Protein AF-A0A5K4EFF7-F1 (afdb_monomer_lite)

Sequence (149 aa):
MCYVRLRQEGEEGHIVKKWMDRALWEDMGHRVRAFKILTKSSKQIRVFRGQYFGNMVGYDEALLSCSDSHLAGALWSNIWFSCPTTAFQQIEILIKYVRKQLEHLEKTPSNVFLESGAPMFLPLMQDELDASLAKQRLRYCLTFPEHYK

Organism: Schistosoma mansoni (NCBI:txid6183)

InterPro domains:
  IPR007129 Ubiquinol-cytochrome c chaperone, CBP3 [PTHR12184] (1-129)
  IPR021150 Ubiquinol-cytochrome c chaperone [PF03981] (1-117)

Radius of gyration: 16.68 Å; chains: 1; bounding box: 42×34×42 Å

Secondary structure (DSSP, 8-state):
-HHHHHGGGHHHHHHHHHHHHHHHHHHHHHHHHHTT--S-THHHHHHHHHHHHHHHHHHHHHHHTT-HHHHHHHHIIIIITT-TT--HHHHHHHHHHHHHHHHHHHTS-HHHHHTS-------SS-SS--HHHHHHHHHHHHTTTGGG-

Foldseek 3Di:
DLLVLLVVVPPLSVVLVVVVVVVVLVLVVVVCVVVPVDPPPPPVSVVVVVVVVVLVVLCVCLVVVVDLVSVLVSCCVNPPVPPPPDDPVVSVLVSVQVVLQVVVSNPDDPCCCNPVVQDFGPDSPDNDDDPVVRVVVVCVSVPPPVVVD

pLDDT: mean 87.21, std 8.46, range [52.84, 96.25]

Structure (mmCIF, N/CA/C/O backbone):
data_AF-A0A5K4EFF7-F1
#
_entry.id   AF-A0A5K4EFF7-F1
#
loop_
_atom_site.group_PDB
_atom_site.id
_atom_site.type_symbol
_atom_site.label_atom_id
_atom_site.label_alt_id
_atom_site.label_comp_id
_atom_site.label_asym_id
_atom_site.label_entity_id
_atom_site.label_seq_id
_atom_site.pdbx_PDB_ins_code
_atom_site.Cartn_x
_atom_site.Cartn_y
_atom_site.Cartn_z
_atom_site.occupancy
_atom_site.B_iso_or_equiv
_atom_site.auth_seq_id
_atom_site.auth_comp_id
_atom_site.auth_asym_id
_atom_site.auth_atom_id
_atom_site.pdbx_PDB_model_num
ATOM 1 N N . MET A 1 1 ? -1.355 1.421 4.147 1.00 90.56 1 MET A N 1
ATOM 2 C CA . MET A 1 1 ? -2.449 0.633 4.763 1.00 90.56 1 MET A CA 1
ATOM 3 C C . MET A 1 1 ? -1.984 -0.069 6.037 1.00 90.56 1 MET A C 1
ATOM 5 O O . MET A 1 1 ? -2.350 0.417 7.095 1.00 90.56 1 MET A O 1
ATOM 9 N N . CYS A 1 2 ? -1.109 -1.088 5.997 1.00 91.75 2 CYS A N 1
ATOM 10 C CA . CYS A 1 2 ? -0.626 -1.752 7.230 1.00 91.75 2 CYS A CA 1
ATOM 11 C C . CYS A 1 2 ? -0.010 -0.782 8.251 1.00 91.75 2 CYS A C 1
ATOM 13 O O . CYS A 1 2 ? -0.305 -0.870 9.433 1.00 91.75 2 CYS A O 1
ATOM 15 N N . TYR A 1 3 ? 0.776 0.203 7.801 1.00 91.31 3 TYR A N 1
ATOM 16 C CA . TYR A 1 3 ? 1.350 1.215 8.699 1.00 91.31 3 TYR A CA 1
ATOM 17 C C . TYR A 1 3 ? 0.324 2.134 9.354 1.00 91.31 3 TYR A C 1
ATOM 19 O O . TYR A 1 3 ? 0.611 2.679 10.410 1.00 91.31 3 TYR A O 1
ATOM 27 N N . VAL A 1 4 ? -0.845 2.330 8.741 1.00 90.56 4 VAL A N 1
ATOM 28 C CA . VAL A 1 4 ? -1.934 3.103 9.353 1.00 90.56 4 VAL A CA 1
ATOM 29 C C . VAL A 1 4 ? -2.535 2.280 10.488 1.00 90.56 4 VAL A C 1
ATOM 31 O O . VAL A 1 4 ? -2.617 2.765 11.610 1.00 90.56 4 VAL A O 1
ATOM 34 N N . ARG A 1 5 ? -2.834 1.003 10.227 1.00 91.44 5 ARG A N 1
ATOM 35 C CA . ARG A 1 5 ? -3.363 0.069 11.226 1.00 91.44 5 ARG A CA 1
ATOM 36 C C . ARG A 1 5 ? -2.411 -0.152 12.407 1.00 91.44 5 ARG A C 1
ATOM 38 O O . ARG A 1 5 ? -2.852 -0.112 13.549 1.00 91.44 5 ARG A O 1
ATOM 45 N N . LEU A 1 6 ? -1.111 -0.316 12.148 1.00 92.06 6 LEU A N 1
ATOM 46 C CA . LEU A 1 6 ? -0.095 -0.523 13.189 1.00 92.06 6 LEU A CA 1
ATOM 47 C C . LEU A 1 6 ? 0.063 0.674 14.138 1.00 92.06 6 LEU A C 1
ATOM 49 O O . LEU A 1 6 ? 0.502 0.478 15.263 1.00 92.06 6 LEU A O 1
ATOM 53 N N . ARG A 1 7 ? -0.313 1.903 13.742 1.00 89.44 7 ARG A N 1
ATOM 54 C CA . ARG A 1 7 ? -0.285 3.056 14.669 1.00 89.44 7 ARG A CA 1
ATOM 55 C C . ARG A 1 7 ? -1.239 2.876 15.849 1.00 89.44 7 ARG A C 1
ATOM 57 O O . ARG A 1 7 ? -0.975 3.432 16.907 1.00 89.44 7 ARG A O 1
ATOM 64 N N . GLN A 1 8 ? -2.319 2.114 15.670 1.00 89.06 8 GLN A N 1
ATOM 65 C CA . GLN A 1 8 ? -3.292 1.839 16.729 1.00 89.06 8 GLN A CA 1
ATOM 66 C C . GLN A 1 8 ? -2.729 0.894 17.806 1.00 89.06 8 GLN A C 1
ATOM 68 O O . GLN A 1 8 ? -3.207 0.914 18.931 1.00 89.06 8 GLN A O 1
ATOM 73 N N . GLU A 1 9 ? -1.690 0.113 17.487 1.00 90.19 9 GLU A N 1
ATOM 74 C CA . GLU A 1 9 ? -1.061 -0.859 18.401 1.00 90.19 9 GLU A CA 1
ATOM 75 C C . GLU A 1 9 ? -0.004 -0.229 19.332 1.00 90.19 9 GLU A C 1
ATOM 77 O O . GLU A 1 9 ? 0.647 -0.930 20.103 1.00 90.19 9 GLU A O 1
ATOM 82 N N . GLY A 1 10 ? 0.221 1.087 19.256 1.00 92.25 10 GLY A N 1
ATOM 83 C CA . GLY A 1 10 ? 1.161 1.790 20.132 1.00 92.25 10 GLY A CA 1
ATOM 84 C C . GLY A 1 10 ? 2.627 1.378 19.930 1.00 92.25 10 GLY A C 1
ATOM 85 O O . GLY A 1 10 ? 3.145 1.406 18.810 1.00 92.25 10 GLY A O 1
ATOM 86 N N . GLU A 1 11 ? 3.318 1.050 21.026 1.00 93.50 11 GLU A N 1
ATOM 87 C CA . GLU A 1 11 ? 4.756 0.737 21.027 1.00 93.50 11 GLU A CA 1
ATOM 88 C C . GLU A 1 11 ? 5.080 -0.544 20.243 1.00 93.50 11 GLU A C 1
ATOM 90 O O . GLU A 1 11 ? 5.967 -0.530 19.384 1.00 93.50 11 GLU A O 1
ATOM 95 N N . GLU A 1 12 ? 4.301 -1.608 20.442 1.00 92.50 12 GLU A N 1
ATOM 96 C CA . GLU A 1 12 ? 4.449 -2.879 19.719 1.00 92.50 12 GLU A CA 1
ATOM 97 C C . GLU A 1 12 ? 4.277 -2.680 18.208 1.00 92.50 12 GLU A C 1
ATOM 99 O O . GLU A 1 12 ? 5.085 -3.138 17.392 1.00 92.50 12 GLU A O 1
ATOM 104 N N . GLY A 1 13 ? 3.279 -1.882 17.818 1.00 92.88 13 GLY A N 1
ATOM 105 C CA . GLY A 1 13 ? 3.058 -1.508 16.424 1.00 92.88 13 GLY A CA 1
ATOM 106 C C . GLY A 1 13 ? 4.239 -0.774 15.794 1.00 92.88 13 GLY A C 1
ATOM 107 O O . GLY A 1 13 ? 4.554 -0.987 14.619 1.00 92.88 13 GLY A O 1
ATOM 108 N N . HIS A 1 14 ? 4.935 0.067 16.563 1.00 92.12 14 HIS A N 1
ATOM 109 C CA . HIS A 1 14 ? 6.133 0.771 16.100 1.00 92.12 14 HIS A CA 1
ATOM 110 C C . HIS A 1 14 ? 7.315 -0.174 15.877 1.00 92.12 14 HIS A C 1
ATOM 112 O O . HIS A 1 14 ? 8.058 -0.009 14.903 1.00 92.12 14 HIS A O 1
ATOM 118 N N . ILE A 1 15 ? 7.482 -1.182 16.737 1.00 92.75 15 ILE A N 1
ATOM 119 C CA . ILE A 1 15 ? 8.507 -2.222 16.577 1.00 92.75 15 ILE A CA 1
ATOM 120 C C . ILE A 1 15 ? 8.243 -3.015 15.292 1.00 92.75 15 ILE A C 1
ATOM 122 O O . ILE A 1 15 ? 9.129 -3.114 14.436 1.00 92.75 15 ILE A O 1
ATOM 126 N N . VAL A 1 16 ? 7.009 -3.494 15.103 1.00 92.31 16 VAL A N 1
ATOM 127 C CA . VAL A 1 16 ? 6.611 -4.242 13.900 1.00 92.31 16 VAL A CA 1
ATOM 128 C C . VAL A 1 16 ? 6.748 -3.382 12.645 1.00 92.31 16 VAL A C 1
ATOM 130 O O . VAL A 1 16 ? 7.297 -3.837 11.642 1.00 92.31 16 VAL A O 1
ATOM 133 N N . LYS A 1 17 ? 6.344 -2.106 12.692 1.00 91.50 17 LYS A N 1
ATOM 134 C CA . LYS A 1 17 ? 6.513 -1.165 11.575 1.00 91.50 17 LYS A CA 1
ATOM 135 C C . LYS A 1 17 ? 7.979 -1.037 11.157 1.00 91.50 17 LYS A C 1
ATOM 137 O O . LYS A 1 17 ? 8.275 -1.142 9.968 1.00 91.50 17 LYS A O 1
ATOM 142 N N . LYS A 1 18 ? 8.899 -0.838 12.111 1.00 91.56 18 LYS A N 1
ATOM 143 C CA . LYS A 1 18 ? 10.345 -0.757 11.825 1.00 91.56 18 LYS A CA 1
ATOM 144 C C . LYS A 1 18 ? 10.863 -2.034 11.174 1.00 91.56 18 LYS A C 1
ATOM 146 O O . LYS A 1 18 ? 11.677 -1.966 10.252 1.00 91.56 18 LYS A O 1
ATOM 151 N N . TRP A 1 19 ? 10.403 -3.187 11.655 1.00 91.25 19 TRP A N 1
ATOM 152 C CA . TRP A 1 19 ? 10.769 -4.472 11.076 1.00 91.25 19 TRP A CA 1
ATOM 153 C C . TRP A 1 19 ? 10.244 -4.614 9.641 1.00 91.25 19 TRP A C 1
ATOM 155 O O . TRP A 1 19 ? 11.021 -4.949 8.749 1.00 91.25 19 TRP A O 1
ATOM 165 N N . MET A 1 20 ? 8.979 -4.260 9.387 1.00 89.69 20 MET A N 1
ATOM 166 C CA . MET A 1 20 ? 8.387 -4.271 8.045 1.00 89.69 20 MET A CA 1
ATOM 167 C C . MET A 1 20 ? 9.125 -3.340 7.077 1.00 89.69 20 MET A C 1
ATOM 169 O O . MET A 1 20 ? 9.387 -3.733 5.944 1.00 89.69 20 MET A O 1
ATOM 173 N N . ASP A 1 21 ? 9.476 -2.121 7.507 1.00 90.12 21 ASP A N 1
ATOM 174 C CA . ASP A 1 21 ? 10.284 -1.191 6.705 1.00 90.12 21 ASP A CA 1
ATOM 175 C C . ASP A 1 21 ? 11.635 -1.828 6.340 1.00 90.12 21 ASP A C 1
ATOM 177 O O . ASP A 1 21 ? 12.039 -1.814 5.177 1.00 90.12 21 ASP A O 1
ATOM 181 N N . ARG A 1 22 ? 12.338 -2.434 7.309 1.00 91.00 22 ARG A N 1
ATOM 182 C CA . ARG A 1 22 ? 13.617 -3.114 7.046 1.00 91.00 22 ARG A CA 1
ATOM 183 C C . ARG A 1 22 ? 13.449 -4.264 6.048 1.00 91.00 22 ARG A C 1
ATOM 185 O O . ARG A 1 22 ? 14.217 -4.325 5.089 1.00 91.00 22 ARG A O 1
ATOM 192 N N . ALA A 1 23 ? 12.456 -5.127 6.256 1.00 89.44 23 ALA A N 1
ATOM 193 C CA . ALA A 1 23 ? 12.178 -6.267 5.386 1.00 89.44 23 ALA A CA 1
ATOM 194 C C . ALA A 1 23 ? 11.862 -5.823 3.948 1.00 89.44 23 ALA A C 1
ATOM 196 O O . ALA A 1 23 ? 12.383 -6.398 2.994 1.00 89.44 23 ALA A O 1
ATOM 197 N N . LEU A 1 24 ? 11.082 -4.747 3.786 1.00 89.00 24 LEU A N 1
ATOM 198 C CA . LEU A 1 24 ? 10.774 -4.156 2.483 1.00 89.00 24 LEU A CA 1
ATOM 199 C C . LEU A 1 24 ? 12.044 -3.701 1.746 1.00 89.00 24 LEU A C 1
ATOM 201 O O . LEU A 1 24 ? 12.225 -4.010 0.568 1.00 89.00 24 LEU A O 1
ATOM 205 N N . TRP A 1 25 ? 12.934 -2.967 2.423 1.00 87.75 25 TRP A N 1
ATOM 206 C CA . TRP A 1 25 ? 14.167 -2.464 1.805 1.00 87.75 25 TRP A CA 1
ATOM 207 C C . TRP A 1 25 ? 15.147 -3.582 1.442 1.00 87.75 25 TRP A C 1
ATOM 209 O O . TRP A 1 25 ? 15.830 -3.494 0.417 1.00 87.75 25 TRP A O 1
ATOM 219 N N . GLU A 1 26 ? 15.213 -4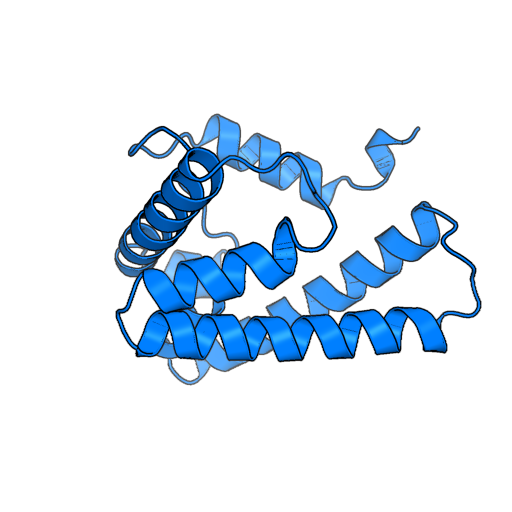.628 2.261 1.00 87.25 26 GLU A N 1
ATOM 220 C CA . GLU A 1 26 ? 16.033 -5.806 1.995 1.00 87.25 26 GLU A CA 1
ATOM 221 C C . GLU A 1 26 ? 15.531 -6.578 0.764 1.00 87.25 26 GLU A C 1
ATOM 223 O O . GLU A 1 26 ? 16.308 -6.832 -0.163 1.00 87.25 26 GLU A O 1
ATOM 228 N N . ASP A 1 27 ? 14.226 -6.857 0.699 1.00 86.75 27 ASP A N 1
ATOM 229 C CA . ASP A 1 27 ? 13.575 -7.506 -0.444 1.00 86.75 27 ASP A CA 1
ATOM 230 C C . ASP A 1 27 ? 13.727 -6.679 -1.733 1.00 86.75 27 ASP A C 1
ATOM 232 O O . ASP A 1 27 ? 14.146 -7.204 -2.769 1.00 86.75 27 ASP A O 1
ATOM 236 N N . MET A 1 28 ? 13.520 -5.358 -1.672 1.00 85.69 28 MET A N 1
ATOM 237 C CA . MET A 1 28 ? 13.756 -4.472 -2.817 1.00 85.69 28 MET A CA 1
ATOM 238 C C . MET A 1 28 ? 15.206 -4.570 -3.317 1.00 85.69 28 MET A C 1
ATOM 240 O O . MET A 1 28 ? 15.450 -4.633 -4.525 1.00 85.69 28 MET A O 1
ATOM 244 N N . GLY A 1 29 ? 16.179 -4.623 -2.402 1.00 82.94 29 GLY A N 1
ATOM 245 C CA . GLY A 1 29 ? 17.587 -4.811 -2.741 1.00 82.94 29 GLY A CA 1
ATOM 246 C C . GLY A 1 29 ? 17.842 -6.114 -3.504 1.00 82.94 29 GLY A C 1
ATOM 247 O O . GLY A 1 29 ? 18.586 -6.107 -4.490 1.00 82.94 29 GLY A O 1
ATOM 248 N N . HIS A 1 30 ? 17.207 -7.216 -3.094 1.00 82.56 30 HIS A N 1
ATOM 249 C CA . HIS A 1 30 ? 17.263 -8.494 -3.809 1.00 82.56 30 HIS A CA 1
ATOM 250 C C . HIS A 1 30 ? 16.635 -8.404 -5.205 1.00 82.56 30 HIS A C 1
ATOM 252 O O . HIS A 1 30 ? 17.252 -8.845 -6.178 1.00 82.56 30 HIS A O 1
ATOM 258 N N . ARG A 1 31 ? 15.467 -7.762 -5.333 1.00 83.94 31 ARG A N 1
ATOM 259 C CA . ARG A 1 31 ? 14.762 -7.587 -6.616 1.00 83.94 31 ARG A CA 1
ATOM 260 C C . ARG A 1 31 ? 15.560 -6.768 -7.622 1.00 83.94 31 ARG A C 1
ATOM 262 O O . ARG A 1 31 ? 15.749 -7.209 -8.752 1.00 83.94 31 ARG A O 1
ATOM 269 N N . VAL A 1 32 ? 16.084 -5.612 -7.214 1.00 81.31 32 VAL A N 1
ATOM 270 C CA . VAL A 1 32 ? 16.888 -4.738 -8.089 1.00 81.31 32 VAL A CA 1
ATOM 271 C C . VAL A 1 32 ? 18.116 -5.478 -8.629 1.00 81.31 32 VAL A C 1
ATOM 273 O O . VAL A 1 32 ? 18.437 -5.357 -9.814 1.00 81.31 32 VAL A O 1
ATOM 276 N N . ARG A 1 33 ? 18.768 -6.296 -7.787 1.00 80.06 33 ARG A N 1
ATOM 277 C CA . ARG A 1 33 ? 19.886 -7.158 -8.204 1.00 80.06 33 ARG A CA 1
ATOM 278 C C . ARG A 1 33 ? 19.442 -8.238 -9.193 1.00 80.06 33 ARG A C 1
ATOM 280 O O . ARG A 1 33 ? 20.100 -8.407 -10.2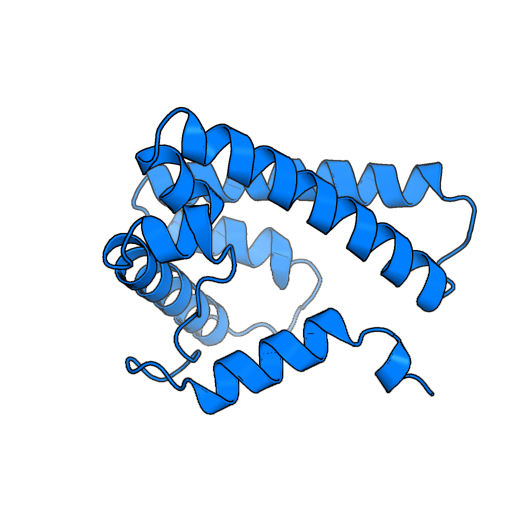16 1.00 80.06 33 ARG A O 1
ATOM 287 N N . ALA A 1 34 ? 18.334 -8.928 -8.917 1.00 82.69 34 ALA A N 1
ATOM 288 C CA . ALA A 1 34 ? 17.803 -9.987 -9.779 1.00 82.69 34 ALA A CA 1
ATOM 289 C C . ALA A 1 34 ? 17.457 -9.475 -11.189 1.00 82.69 34 ALA A C 1
ATOM 291 O O . ALA A 1 34 ? 17.797 -10.116 -12.180 1.00 82.69 34 ALA A O 1
ATOM 292 N N . PHE A 1 35 ? 16.875 -8.277 -11.289 1.00 79.25 35 PHE A N 1
ATOM 293 C CA . PHE A 1 35 ? 16.530 -7.644 -12.566 1.00 79.25 35 PHE A CA 1
ATOM 294 C C . PHE A 1 35 ? 17.718 -7.036 -13.326 1.00 79.25 35 PHE A C 1
ATOM 296 O O . PHE A 1 35 ? 17.523 -6.444 -14.385 1.00 79.25 35 PHE A O 1
ATOM 303 N N . LYS A 1 36 ? 18.950 -7.150 -12.806 1.00 77.25 36 LYS A N 1
ATOM 304 C CA . LYS A 1 36 ? 20.159 -6.537 -13.389 1.00 77.25 36 LYS A CA 1
ATOM 305 C C . LYS A 1 36 ? 20.000 -5.029 -13.647 1.00 77.25 36 LYS A C 1
ATOM 307 O O . LYS A 1 36 ? 20.641 -4.477 -14.541 1.00 77.25 36 LYS A O 1
ATOM 312 N N . ILE A 1 37 ? 19.169 -4.347 -12.852 1.00 71.38 37 ILE A N 1
ATOM 313 C CA . ILE A 1 37 ? 18.977 -2.896 -12.927 1.00 71.38 37 ILE A CA 1
ATOM 314 C C . ILE A 1 37 ? 20.256 -2.247 -12.376 1.00 71.38 37 ILE A C 1
ATOM 316 O O . ILE A 1 37 ? 20.421 -2.084 -11.172 1.00 71.38 37 ILE A O 1
ATOM 320 N N . LEU A 1 38 ? 21.193 -1.990 -13.298 1.00 61.88 38 LEU A N 1
ATOM 321 C CA . LEU A 1 38 ? 22.491 -1.309 -13.190 1.00 61.88 38 LEU A CA 1
ATOM 322 C C . LEU A 1 38 ? 23.070 -1.188 -11.767 1.00 61.88 38 LEU A C 1
ATOM 324 O O . LEU A 1 38 ? 22.778 -0.263 -11.009 1.00 61.88 38 LEU A O 1
ATOM 328 N N . THR A 1 39 ? 24.000 -2.088 -11.456 1.00 58.75 39 THR A N 1
ATOM 329 C CA . THR A 1 39 ? 24.761 -2.225 -10.205 1.00 58.75 39 THR A CA 1
ATOM 330 C C . THR A 1 39 ? 25.800 -1.111 -9.969 1.00 58.75 39 THR A C 1
ATOM 332 O O . THR A 1 39 ? 26.970 -1.361 -9.701 1.00 58.75 39 THR A O 1
ATOM 335 N N . LYS A 1 40 ? 25.358 0.153 -9.959 1.00 58.72 40 LYS A N 1
ATOM 336 C CA . LYS A 1 40 ? 25.945 1.224 -9.124 1.00 58.72 40 LYS A CA 1
ATOM 337 C C . LYS A 1 40 ? 24.896 1.648 -8.094 1.00 58.72 40 LYS A C 1
ATOM 339 O O . LYS A 1 40 ? 24.436 2.783 -8.073 1.00 58.72 40 LYS A O 1
ATOM 344 N N . SER A 1 41 ? 24.528 0.660 -7.276 1.00 60.81 41 SER A N 1
ATOM 345 C CA . SER A 1 41 ? 23.467 0.573 -6.256 1.00 60.81 41 SER A CA 1
ATOM 346 C C . SER A 1 41 ? 23.018 1.880 -5.567 1.00 60.81 41 SER A C 1
ATOM 348 O O . SER A 1 41 ? 21.850 2.021 -5.228 1.00 60.81 41 SER A O 1
ATOM 350 N N . SER A 1 42 ? 23.878 2.883 -5.377 1.00 64.62 42 SER A N 1
ATOM 351 C CA . SER A 1 42 ? 23.543 4.055 -4.561 1.00 64.62 42 SER A CA 1
ATOM 352 C C . SER A 1 42 ? 22.565 5.047 -5.203 1.00 64.62 42 SER A C 1
ATOM 354 O O . SER A 1 42 ? 21.715 5.589 -4.495 1.00 64.62 42 SER A O 1
ATOM 356 N N . LYS A 1 43 ? 22.652 5.329 -6.513 1.00 77.25 43 LYS A N 1
ATOM 357 C CA . LYS A 1 43 ? 21.883 6.447 -7.098 1.00 77.25 43 LYS A CA 1
ATOM 358 C C . LYS A 1 43 ? 20.410 6.090 -7.288 1.00 77.25 43 LYS A C 1
ATOM 360 O O . LYS A 1 43 ? 19.550 6.864 -6.883 1.00 77.25 43 LYS A O 1
ATOM 365 N N . GLN A 1 44 ? 20.121 4.926 -7.861 1.00 77.88 44 GLN A N 1
ATOM 366 C CA . GLN A 1 44 ? 18.760 4.463 -8.139 1.00 77.88 44 GLN A CA 1
ATOM 367 C C . GLN A 1 44 ? 18.014 4.150 -6.842 1.00 77.88 44 GLN A C 1
ATOM 369 O O . GLN A 1 44 ? 16.897 4.620 -6.663 1.00 77.88 44 GLN A O 1
ATOM 374 N N . ILE A 1 45 ? 18.655 3.453 -5.894 1.00 79.75 45 ILE A N 1
ATOM 375 C CA . ILE A 1 45 ? 18.058 3.177 -4.577 1.00 79.75 45 ILE A CA 1
ATOM 376 C C . ILE A 1 45 ? 17.730 4.480 -3.845 1.00 79.75 45 ILE A C 1
ATOM 378 O O . ILE A 1 45 ? 16.675 4.582 -3.228 1.00 79.75 45 ILE A O 1
ATOM 382 N N . ARG A 1 46 ? 18.583 5.509 -3.944 1.00 83.81 46 ARG A N 1
ATOM 383 C CA . ARG A 1 46 ? 18.292 6.823 -3.352 1.00 83.81 46 ARG A CA 1
ATOM 384 C C . ARG A 1 46 ? 17.075 7.496 -3.990 1.00 83.81 46 ARG A C 1
ATOM 386 O O . ARG A 1 46 ? 16.289 8.095 -3.264 1.00 83.81 46 ARG A O 1
ATOM 393 N N . VAL A 1 47 ? 16.908 7.390 -5.310 1.00 85.94 47 VAL A N 1
ATOM 394 C CA . VAL A 1 47 ? 15.711 7.897 -6.008 1.00 85.94 47 VAL A CA 1
ATOM 395 C C . VAL A 1 47 ? 14.464 7.144 -5.547 1.00 85.94 47 VAL A C 1
ATOM 397 O O . VAL A 1 47 ? 13.510 7.788 -5.120 1.00 85.94 47 VAL A O 1
ATOM 400 N N . PHE A 1 48 ? 14.505 5.808 -5.524 1.00 85.56 48 PHE A N 1
ATOM 401 C CA . PHE A 1 48 ? 13.404 4.986 -5.011 1.00 85.56 48 PHE A CA 1
ATOM 402 C C . PHE A 1 48 ? 13.059 5.327 -3.563 1.00 85.56 48 PHE A C 1
ATOM 404 O O . PHE A 1 48 ? 11.890 5.419 -3.214 1.00 85.56 48 PHE A O 1
ATOM 411 N N . ARG A 1 49 ? 14.065 5.579 -2.721 1.00 88.06 49 ARG A N 1
ATOM 412 C CA . ARG A 1 49 ? 13.868 5.993 -1.329 1.00 88.06 49 ARG A CA 1
ATOM 413 C C . ARG A 1 49 ? 13.182 7.348 -1.209 1.00 88.06 49 ARG A C 1
ATOM 415 O O . ARG A 1 49 ? 12.279 7.488 -0.391 1.00 88.06 49 ARG A O 1
ATOM 422 N N . GLY A 1 50 ? 13.571 8.318 -2.035 1.00 90.56 50 GLY A N 1
ATOM 423 C CA . GLY A 1 50 ? 12.891 9.612 -2.105 1.00 90.56 50 GLY A CA 1
ATOM 424 C C . GLY A 1 50 ? 11.430 9.471 -2.536 1.00 90.56 50 GLY A C 1
ATOM 425 O O . GLY A 1 50 ? 10.544 9.998 -1.869 1.00 90.56 50 GLY A O 1
ATOM 426 N N . GLN A 1 51 ? 11.176 8.701 -3.598 1.00 89.75 51 GLN A N 1
ATOM 427 C CA . GLN A 1 51 ? 9.822 8.421 -4.087 1.00 89.75 51 GLN A CA 1
ATOM 428 C C . GLN A 1 51 ? 8.978 7.691 -3.040 1.00 89.75 51 GLN A C 1
ATOM 430 O O . GLN A 1 51 ? 7.845 8.082 -2.791 1.00 89.75 51 GLN A O 1
ATOM 435 N N . TYR A 1 52 ? 9.539 6.681 -2.373 1.00 89.81 52 TYR A N 1
ATOM 436 C CA . TYR A 1 52 ? 8.862 5.926 -1.322 1.00 89.81 52 TYR A CA 1
ATOM 437 C C . TYR A 1 52 ? 8.363 6.832 -0.197 1.00 89.81 52 TYR A C 1
ATOM 439 O O . TYR A 1 52 ? 7.179 6.799 0.131 1.00 89.81 52 TYR A O 1
ATOM 447 N N . PHE A 1 53 ? 9.236 7.674 0.367 1.00 90.75 53 PHE A N 1
ATOM 448 C CA . PHE A 1 53 ? 8.832 8.571 1.450 1.00 90.75 53 PHE A CA 1
ATOM 449 C C . PHE A 1 53 ? 7.876 9.664 0.977 1.00 90.75 53 PHE A C 1
ATOM 451 O O . PHE A 1 53 ? 6.905 9.943 1.674 1.00 90.75 53 PHE A O 1
ATOM 458 N N . GLY A 1 54 ? 8.101 10.241 -0.208 1.00 91.94 54 GLY A N 1
ATOM 459 C CA . GLY A 1 54 ? 7.181 11.224 -0.785 1.00 91.94 54 GLY A CA 1
ATOM 460 C C . GLY A 1 54 ? 5.775 10.650 -0.977 1.00 91.94 54 GLY A C 1
ATOM 461 O O . GLY A 1 54 ? 4.793 11.254 -0.552 1.00 91.94 54 GLY A O 1
ATOM 462 N N . ASN A 1 55 ? 5.683 9.437 -1.523 1.00 91.25 55 ASN A N 1
ATOM 463 C CA . ASN A 1 55 ? 4.415 8.739 -1.714 1.00 91.25 55 ASN A CA 1
ATOM 464 C C . ASN A 1 55 ? 3.773 8.347 -0.379 1.00 91.25 55 ASN A C 1
ATOM 466 O O . ASN A 1 55 ? 2.562 8.466 -0.232 1.00 91.25 55 ASN A O 1
ATOM 470 N N . MET A 1 56 ? 4.563 7.913 0.607 1.00 90.50 56 MET A N 1
ATOM 471 C CA . MET A 1 56 ? 4.059 7.584 1.942 1.00 90.50 56 MET A CA 1
ATOM 472 C C . MET A 1 56 ? 3.419 8.800 2.621 1.00 90.50 56 MET A C 1
ATOM 474 O O . MET A 1 56 ? 2.319 8.674 3.152 1.00 90.50 56 MET A O 1
ATOM 478 N N . VAL A 1 57 ? 4.062 9.970 2.551 1.00 90.69 57 VAL A N 1
ATOM 479 C CA . VAL A 1 57 ? 3.495 11.231 3.059 1.00 90.69 57 VAL A CA 1
ATOM 480 C C . VAL A 1 57 ? 2.224 11.595 2.294 1.00 90.69 57 VAL A C 1
ATOM 482 O O . VAL A 1 57 ? 1.205 11.877 2.914 1.00 90.69 57 VAL A O 1
ATOM 485 N N . GLY A 1 58 ? 2.245 11.516 0.960 1.00 91.88 58 GLY A N 1
ATOM 486 C CA . GLY A 1 58 ? 1.063 11.792 0.139 1.00 91.88 58 GLY A CA 1
ATOM 487 C C . GLY A 1 58 ? -0.126 10.886 0.472 1.00 91.88 58 GLY A C 1
ATOM 488 O O . GLY A 1 58 ? -1.260 11.355 0.536 1.00 91.88 58 GLY A O 1
ATOM 489 N N . TYR A 1 59 ? 0.120 9.600 0.740 1.00 92.50 59 TYR A N 1
ATOM 490 C CA . TYR A 1 59 ? -0.920 8.680 1.192 1.00 92.50 59 TYR A CA 1
ATOM 491 C C . TYR A 1 59 ? -1.414 8.988 2.598 1.00 92.50 59 TYR A C 1
ATOM 493 O O . TYR A 1 59 ? -2.618 8.928 2.823 1.00 92.50 59 TYR A O 1
ATOM 501 N N . ASP A 1 60 ? -0.529 9.317 3.535 1.00 90.81 60 ASP A N 1
ATOM 502 C CA . ASP A 1 60 ? -0.942 9.681 4.889 1.00 90.81 60 ASP A CA 1
ATOM 503 C C . ASP A 1 60 ? -1.848 10.922 4.876 1.00 90.81 60 ASP A C 1
ATOM 505 O O . ASP A 1 60 ? -2.939 10.872 5.437 1.00 90.81 60 ASP A O 1
ATOM 509 N N . GLU A 1 61 ? -1.471 11.983 4.160 1.00 89.94 61 GLU A N 1
ATOM 510 C CA . GLU A 1 61 ? -2.291 13.197 4.016 1.00 89.94 61 GLU A CA 1
ATOM 511 C C . GLU A 1 61 ? -3.632 12.918 3.319 1.00 89.94 61 GLU A C 1
ATOM 513 O O . GLU A 1 61 ? -4.695 13.381 3.743 1.00 89.94 61 GLU A O 1
ATOM 518 N N . ALA A 1 62 ? -3.619 12.104 2.261 1.00 91.94 62 ALA A N 1
ATOM 519 C CA . ALA A 1 62 ? -4.837 11.714 1.560 1.00 91.94 62 ALA A CA 1
ATOM 520 C C . ALA A 1 62 ? -5.800 10.901 2.441 1.00 91.94 62 ALA A C 1
ATOM 522 O O . ALA A 1 62 ? -7.019 11.056 2.346 1.00 91.94 62 ALA A O 1
ATOM 523 N N . LEU A 1 63 ? -5.267 10.035 3.304 1.00 89.94 63 LEU A N 1
ATOM 524 C CA . LEU A 1 63 ? -6.074 9.240 4.224 1.00 89.94 63 LEU A CA 1
ATOM 525 C C . LEU A 1 63 ? -6.583 10.072 5.406 1.00 89.94 63 LEU A C 1
ATOM 527 O O . LEU A 1 63 ? -7.739 9.896 5.786 1.00 89.94 63 LEU A O 1
ATOM 531 N N . LEU A 1 64 ? -5.770 10.993 5.936 1.00 87.31 64 LEU A N 1
ATOM 532 C CA . LEU A 1 64 ? -6.132 11.889 7.042 1.00 87.31 64 LEU A CA 1
ATOM 533 C C . LEU A 1 64 ? -7.154 12.957 6.641 1.00 87.31 64 LEU A C 1
ATOM 535 O O . LEU A 1 64 ? -8.036 13.287 7.426 1.00 87.31 64 LEU A O 1
ATOM 539 N N . SER A 1 65 ? -7.066 13.482 5.418 1.00 84.44 65 SER A N 1
ATOM 540 C CA . SER A 1 65 ? -7.985 14.519 4.925 1.00 84.44 65 SER A CA 1
ATOM 541 C C . SER A 1 65 ? -9.402 14.015 4.622 1.00 84.44 65 SER A C 1
ATOM 543 O O . SER A 1 65 ? -10.259 14.820 4.263 1.00 84.44 65 SER A O 1
ATOM 545 N N . CYS A 1 66 ? -9.660 12.703 4.732 1.00 76.75 66 CYS A N 1
ATOM 546 C CA . CYS A 1 66 ? -10.949 12.060 4.436 1.00 76.75 66 CYS A CA 1
ATOM 547 C C . CYS A 1 66 ? -11.539 12.403 3.051 1.00 76.75 66 CYS A C 1
ATOM 549 O O . CYS A 1 66 ? -12.731 12.212 2.826 1.00 76.75 66 CYS A O 1
ATOM 551 N N . SER A 1 67 ? -10.711 12.870 2.107 1.00 88.75 67 SER A N 1
ATOM 552 C CA . SER A 1 67 ? -11.137 13.274 0.767 1.00 88.75 67 SER A CA 1
ATOM 553 C C . SER A 1 67 ? -10.646 12.292 -0.288 1.00 88.75 67 SER A C 1
ATOM 555 O O . SER A 1 67 ? -9.443 12.067 -0.451 1.00 88.75 67 SER A O 1
ATOM 557 N N . ASP A 1 68 ? -11.576 11.742 -1.062 1.00 91.38 68 ASP A N 1
ATOM 558 C CA . ASP A 1 68 ? -11.240 10.827 -2.151 1.00 91.38 68 ASP A CA 1
ATOM 559 C C . ASP A 1 68 ? -10.534 11.529 -3.315 1.00 91.38 68 ASP A C 1
ATOM 561 O O . ASP A 1 68 ? -9.791 10.876 -4.042 1.00 91.38 68 ASP A O 1
ATOM 565 N N . SER A 1 69 ? -10.662 12.854 -3.462 1.00 91.56 69 SER A N 1
ATOM 566 C CA . SER A 1 69 ? -9.910 13.604 -4.478 1.00 91.56 69 SER A CA 1
ATOM 567 C C . SER A 1 69 ? -8.411 13.651 -4.170 1.00 91.56 69 SER A C 1
ATOM 569 O O . SER A 1 69 ? -7.587 13.489 -5.072 1.00 91.56 69 SER A O 1
ATOM 571 N N . HIS A 1 70 ? -8.037 13.793 -2.895 1.00 92.62 70 HIS A N 1
ATOM 572 C CA . HIS A 1 70 ? -6.638 13.719 -2.474 1.00 92.62 70 HIS A CA 1
ATOM 573 C C . HIS A 1 70 ? -6.088 12.302 -2.636 1.00 92.62 70 HIS A C 1
ATOM 575 O O . HIS A 1 70 ? -4.975 12.126 -3.133 1.00 92.62 70 HIS A O 1
ATOM 581 N N . LEU A 1 71 ? -6.885 11.282 -2.291 1.00 93.31 71 LEU A N 1
ATOM 582 C CA . LEU A 1 71 ? -6.495 9.886 -2.492 1.00 93.31 71 LEU A CA 1
ATOM 583 C C . LEU A 1 71 ? -6.339 9.548 -3.977 1.00 93.31 71 LEU A C 1
ATOM 585 O O . LEU A 1 71 ? -5.354 8.912 -4.347 1.00 93.31 71 LEU A O 1
ATOM 589 N N . ALA A 1 72 ? -7.236 10.039 -4.835 1.00 93.31 72 ALA A N 1
ATOM 590 C CA . ALA A 1 72 ? -7.116 9.933 -6.286 1.00 93.31 72 ALA A CA 1
ATOM 591 C C . ALA A 1 72 ? -5.795 10.531 -6.786 1.00 93.31 72 ALA A C 1
ATOM 593 O O . ALA A 1 72 ? -5.064 9.873 -7.523 1.00 93.31 72 ALA A O 1
ATOM 594 N N . GLY A 1 73 ? -5.460 11.750 -6.348 1.00 92.00 73 GLY A N 1
ATOM 595 C CA . GLY A 1 73 ? -4.230 12.438 -6.744 1.00 92.00 73 GLY A CA 1
ATOM 596 C C . GLY A 1 73 ? -2.961 11.705 -6.297 1.00 92.00 73 GLY A C 1
ATOM 597 O O . GLY A 1 73 ? -2.017 11.556 -7.081 1.00 92.00 73 GLY A O 1
ATOM 598 N N . ALA A 1 74 ? -2.952 11.187 -5.065 1.00 92.94 74 ALA A N 1
ATOM 599 C CA . ALA A 1 74 ? -1.837 10.405 -4.534 1.00 92.94 74 ALA A CA 1
ATOM 600 C C . ALA A 1 74 ? -1.672 9.059 -5.264 1.00 92.94 74 ALA A C 1
ATOM 602 O O . ALA A 1 74 ? -0.555 8.653 -5.591 1.00 92.94 74 ALA A O 1
ATOM 603 N N . LEU A 1 75 ? -2.777 8.365 -5.562 1.00 92.12 75 LEU A N 1
ATOM 604 C CA . LEU A 1 75 ? -2.761 7.109 -6.318 1.00 92.12 75 LEU A CA 1
ATOM 605 C C . LEU A 1 75 ? -2.315 7.325 -7.769 1.00 92.12 75 LEU A C 1
ATOM 607 O O . LEU A 1 75 ? -1.458 6.585 -8.255 1.00 92.12 75 LEU A O 1
ATOM 611 N N . TRP A 1 76 ? -2.836 8.361 -8.429 1.00 90.94 76 TRP A N 1
ATOM 612 C CA . TRP A 1 76 ? -2.453 8.752 -9.786 1.00 90.94 76 TRP A CA 1
ATOM 613 C C . TRP A 1 76 ? -0.948 8.982 -9.907 1.00 90.94 76 TRP A C 1
ATOM 615 O O . TRP A 1 76 ? -0.285 8.357 -10.735 1.00 90.94 76 TRP A O 1
ATOM 625 N N . SER A 1 77 ? -0.405 9.825 -9.028 1.00 87.31 77 SER A N 1
ATOM 626 C CA . SER A 1 77 ? 1.003 10.233 -9.059 1.00 87.31 77 SER A CA 1
ATOM 627 C C . SER A 1 77 ? 1.978 9.080 -8.807 1.00 87.31 77 SER A C 1
ATOM 629 O O . SER A 1 77 ? 3.131 9.163 -9.217 1.00 87.31 77 SER A O 1
ATOM 631 N N . ASN A 1 78 ? 1.541 8.001 -8.153 1.00 88.38 78 ASN A N 1
ATOM 632 C CA . ASN A 1 78 ? 2.401 6.849 -7.883 1.00 88.38 78 ASN A CA 1
ATOM 633 C C . ASN A 1 78 ? 2.252 5.730 -8.928 1.00 88.38 78 ASN A C 1
ATOM 635 O O . ASN A 1 78 ? 3.244 5.168 -9.378 1.00 88.38 78 ASN A O 1
ATOM 639 N N . ILE A 1 79 ? 1.022 5.387 -9.320 1.00 87.12 79 ILE A N 1
ATOM 640 C CA . ILE A 1 79 ? 0.759 4.184 -10.131 1.00 87.12 79 ILE A CA 1
ATOM 641 C C . ILE A 1 79 ? 0.683 4.510 -11.622 1.00 87.12 79 ILE A C 1
ATOM 643 O O . ILE A 1 79 ? 1.132 3.723 -12.453 1.00 87.12 79 ILE A O 1
ATOM 647 N N . TRP A 1 80 ? 0.133 5.674 -11.969 1.00 88.00 80 TRP A N 1
ATOM 648 C CA . TRP A 1 80 ? -0.232 6.013 -13.345 1.00 88.00 80 TRP A CA 1
ATOM 649 C C . TRP A 1 80 ? 0.492 7.230 -13.905 1.00 88.00 80 TRP A C 1
ATOM 651 O O . TRP A 1 80 ? 0.239 7.602 -15.045 1.00 88.00 80 TRP A O 1
ATOM 661 N N . PHE A 1 81 ? 1.440 7.810 -13.165 1.00 81.75 81 PHE A N 1
ATOM 662 C CA . PHE A 1 81 ? 2.181 9.003 -13.583 1.00 81.75 81 PHE A CA 1
ATOM 663 C C . PHE A 1 81 ? 2.785 8.905 -14.995 1.00 81.75 81 PHE A C 1
ATOM 665 O O . PHE A 1 81 ? 2.899 9.908 -15.691 1.00 81.75 81 PHE A O 1
ATOM 672 N N . SER A 1 82 ? 3.141 7.698 -15.443 1.00 80.44 82 SER A N 1
ATOM 673 C CA . SER A 1 82 ? 3.689 7.445 -16.785 1.00 80.44 82 SER A CA 1
ATOM 674 C C . SER A 1 82 ? 2.744 6.669 -17.713 1.00 80.44 82 SER A C 1
ATOM 676 O O . SER A 1 82 ? 3.185 6.161 -18.739 1.00 80.44 82 SER A O 1
ATOM 678 N N . CYS A 1 83 ? 1.457 6.560 -17.371 1.00 83.56 83 CYS A N 1
ATOM 679 C CA . CYS A 1 83 ? 0.461 5.814 -18.136 1.00 83.56 83 CYS A CA 1
ATOM 680 C C . CYS A 1 83 ? -0.570 6.766 -18.776 1.00 83.56 83 CYS A C 1
ATOM 682 O O . CYS A 1 83 ? -1.509 7.200 -18.100 1.00 83.56 83 CYS A O 1
ATOM 684 N N . PRO A 1 84 ? -0.448 7.071 -20.083 1.00 78.12 84 PRO A N 1
ATOM 685 C CA . PRO A 1 84 ? -1.335 8.018 -20.762 1.00 78.12 84 PRO A CA 1
ATOM 686 C C . PRO A 1 84 ? -2.749 7.470 -21.009 1.00 78.12 84 PRO A C 1
ATOM 688 O O . PRO A 1 84 ? -3.654 8.232 -21.325 1.00 78.12 84 PRO A O 1
ATOM 691 N N . THR A 1 85 ? -2.955 6.157 -20.878 1.00 85.75 85 THR A N 1
ATOM 692 C CA . THR A 1 85 ? -4.210 5.466 -21.229 1.00 85.75 85 THR A CA 1
ATOM 693 C C . THR A 1 85 ? -5.076 5.122 -20.020 1.00 85.75 85 THR A C 1
ATOM 695 O O . THR A 1 85 ? -5.977 4.292 -20.116 1.00 85.75 85 THR A O 1
ATOM 698 N N . THR A 1 86 ? -4.774 5.690 -18.858 1.00 85.38 86 THR A N 1
ATOM 699 C CA . THR A 1 86 ? -5.470 5.350 -17.617 1.00 85.38 86 THR A CA 1
ATOM 700 C C . THR A 1 86 ? -6.889 5.901 -17.627 1.00 85.38 86 THR A C 1
ATOM 702 O O . THR A 1 86 ? -7.096 7.104 -17.779 1.00 85.38 86 THR A O 1
ATOM 705 N N . ALA A 1 87 ? -7.870 5.025 -17.426 1.00 89.31 87 ALA A N 1
ATOM 706 C CA . ALA A 1 87 ? -9.271 5.415 -17.357 1.00 89.31 87 ALA A CA 1
ATOM 707 C C . ALA A 1 87 ? -9.650 5.841 -15.930 1.00 89.31 87 ALA A C 1
ATOM 709 O O . ALA A 1 87 ? -9.214 5.224 -14.955 1.00 89.31 87 ALA A O 1
ATOM 710 N N . PHE A 1 88 ? -10.516 6.849 -15.787 1.00 87.69 88 PHE A N 1
ATOM 711 C CA . PHE A 1 88 ? -10.982 7.325 -14.475 1.00 87.69 88 PHE A CA 1
ATOM 712 C C . PHE A 1 88 ? -11.614 6.212 -13.626 1.00 87.69 88 PHE A C 1
ATOM 714 O O . PHE A 1 88 ? -11.423 6.177 -12.412 1.00 87.69 88 PHE A O 1
ATOM 721 N N . GLN A 1 89 ? -12.276 5.247 -14.267 1.00 92.69 89 GLN A N 1
ATOM 722 C CA . GLN A 1 89 ? -12.859 4.077 -13.611 1.00 92.69 89 GLN A CA 1
ATOM 723 C C . GLN A 1 89 ? -11.801 3.228 -12.888 1.00 92.69 89 GLN A C 1
ATOM 725 O O . GLN A 1 89 ? -12.075 2.675 -11.828 1.00 92.69 89 GLN A O 1
ATOM 730 N N . GLN A 1 90 ? -10.578 3.131 -13.421 1.00 92.56 90 GLN A N 1
ATOM 731 C CA . GLN A 1 90 ? -9.498 2.370 -12.779 1.00 92.56 90 GLN A CA 1
ATOM 732 C C . GLN A 1 90 ? -9.040 3.040 -11.480 1.00 92.56 90 GLN A C 1
ATOM 734 O O . GLN A 1 90 ? -8.767 2.357 -10.491 1.00 92.56 90 GLN A O 1
ATOM 739 N N . ILE A 1 91 ? -9.002 4.375 -11.470 1.00 92.69 91 ILE A N 1
ATOM 740 C CA . ILE A 1 91 ? -8.672 5.163 -10.281 1.00 92.69 91 ILE A CA 1
ATOM 741 C C . ILE A 1 91 ? -9.774 4.984 -9.234 1.00 92.69 91 ILE A C 1
ATOM 743 O O . ILE A 1 91 ? -9.478 4.685 -8.080 1.00 92.69 91 ILE A O 1
ATOM 747 N N . GLU A 1 92 ? -11.040 5.089 -9.643 1.00 94.31 92 GLU A N 1
ATOM 748 C CA . GLU A 1 92 ? -12.194 4.896 -8.760 1.00 94.31 92 GLU A CA 1
ATOM 749 C C . GLU A 1 92 ? -12.205 3.500 -8.116 1.00 94.31 92 GLU A C 1
ATOM 751 O O . GLU A 1 92 ? -12.385 3.380 -6.902 1.00 94.31 92 GLU A O 1
ATOM 756 N N . ILE A 1 93 ? -11.956 2.444 -8.900 1.00 95.56 93 ILE A N 1
ATOM 757 C CA . ILE A 1 93 ? -11.845 1.067 -8.392 1.00 95.56 93 ILE A CA 1
ATOM 758 C C . ILE A 1 93 ? -10.766 0.985 -7.313 1.00 95.56 93 ILE A C 1
ATOM 760 O O . ILE A 1 93 ? -10.978 0.368 -6.267 1.00 95.56 93 ILE A O 1
ATOM 764 N N . LEU A 1 94 ? -9.614 1.618 -7.537 1.00 94.75 94 LEU A N 1
ATOM 765 C CA . LEU A 1 94 ? -8.518 1.548 -6.584 1.00 94.75 94 LEU A CA 1
ATOM 766 C C . LEU A 1 94 ? -8.786 2.365 -5.314 1.00 94.75 94 LEU A C 1
ATOM 768 O O . LEU A 1 94 ? -8.431 1.912 -4.229 1.00 94.75 94 LEU A O 1
ATOM 772 N N . ILE A 1 95 ? -9.454 3.516 -5.420 1.00 94.94 95 ILE A N 1
ATOM 773 C CA . ILE A 1 95 ? -9.913 4.291 -4.257 1.00 94.94 95 ILE A CA 1
ATOM 774 C C . ILE A 1 95 ? -10.840 3.432 -3.397 1.00 94.94 95 ILE A C 1
ATOM 776 O O . ILE A 1 95 ? -10.571 3.240 -2.208 1.00 94.94 95 ILE A O 1
ATOM 780 N N . LYS A 1 96 ? -11.883 2.849 -4.008 1.00 95.31 96 LYS A N 1
ATOM 781 C CA . LYS A 1 96 ? -12.830 1.957 -3.319 1.00 95.31 96 LYS A CA 1
ATOM 782 C C . LYS A 1 96 ? -12.107 0.788 -2.662 1.00 95.31 96 LYS A C 1
ATOM 784 O O . LYS A 1 96 ? -12.374 0.465 -1.508 1.00 95.31 96 LYS A O 1
ATOM 789 N N . TYR A 1 97 ? -11.139 0.200 -3.360 1.00 96.25 97 TYR A N 1
ATOM 790 C CA . TYR A 1 97 ? -10.323 -0.874 -2.813 1.00 96.25 97 TYR A CA 1
ATOM 791 C C . TYR A 1 97 ? -9.507 -0.436 -1.596 1.00 96.25 97 TYR A C 1
ATOM 793 O O . TYR A 1 97 ? -9.539 -1.121 -0.580 1.00 96.25 97 TYR A O 1
ATOM 801 N N . VAL A 1 98 ? -8.801 0.696 -1.654 1.00 95.19 98 VAL A N 1
ATOM 802 C CA . VAL A 1 98 ? -8.001 1.188 -0.520 1.00 95.19 98 VAL A CA 1
ATOM 803 C C . VAL A 1 98 ? -8.885 1.438 0.702 1.00 95.19 98 VAL A C 1
ATOM 805 O O . VAL A 1 98 ? -8.519 1.023 1.801 1.00 95.19 98 VAL A O 1
ATOM 808 N N . ARG A 1 99 ? -10.064 2.048 0.522 1.00 94.06 99 ARG A N 1
ATOM 809 C CA . ARG A 1 99 ? -11.035 2.269 1.607 1.00 94.06 99 ARG A CA 1
ATOM 810 C C . ARG A 1 99 ? -11.527 0.948 2.200 1.00 94.06 99 ARG A C 1
ATOM 812 O O . ARG A 1 99 ? -11.428 0.759 3.410 1.00 94.06 99 ARG A O 1
ATOM 819 N N . LYS A 1 100 ? -11.936 0.007 1.344 1.00 95.31 100 LYS A N 1
ATOM 820 C CA . LYS A 1 100 ? -12.346 -1.347 1.743 1.00 95.31 100 LYS A CA 1
ATOM 821 C C . LYS A 1 100 ? -11.265 -2.062 2.557 1.00 95.31 100 LYS A C 1
ATOM 823 O O . LYS A 1 100 ? -11.552 -2.679 3.577 1.00 95.31 100 LYS A O 1
ATOM 828 N N . GLN A 1 101 ? -10.007 -1.978 2.125 1.00 95.38 101 GLN A N 1
ATOM 829 C CA . GLN A 1 101 ? -8.902 -2.609 2.845 1.00 95.38 101 GLN A CA 1
ATOM 830 C C . GLN A 1 101 ? -8.637 -1.949 4.193 1.00 95.38 101 GLN A C 1
ATOM 832 O O . GLN A 1 101 ? -8.333 -2.651 5.147 1.00 95.38 101 GLN A O 1
ATOM 837 N N . LEU A 1 102 ? -8.737 -0.623 4.301 1.00 93.88 102 LEU A N 1
ATOM 838 C CA . LEU A 1 102 ? -8.560 0.050 5.589 1.00 93.88 102 LEU A CA 1
ATOM 839 C C . LEU A 1 102 ? -9.607 -0.412 6.604 1.00 93.88 102 LEU A C 1
ATOM 841 O O . LEU A 1 102 ? -9.225 -0.783 7.710 1.00 93.88 102 LEU A O 1
ATOM 845 N N . GLU A 1 103 ? -10.875 -0.491 6.199 1.00 93.88 103 GLU A N 1
ATOM 846 C CA . GLU A 1 103 ? -11.953 -1.011 7.046 1.00 93.88 103 GLU A CA 1
ATOM 847 C C . GLU A 1 103 ? -11.720 -2.483 7.438 1.00 93.88 103 GLU A C 1
ATOM 849 O O . GLU A 1 103 ? -11.889 -2.865 8.597 1.00 93.88 103 GLU A O 1
ATOM 854 N N . HIS A 1 104 ? -11.289 -3.323 6.492 1.00 95.25 104 HIS A N 1
ATOM 855 C CA . HIS A 1 104 ? -10.967 -4.725 6.765 1.00 95.25 104 HIS A CA 1
ATOM 856 C C . HIS A 1 104 ? -9.807 -4.881 7.761 1.00 95.25 104 HIS A C 1
ATOM 858 O O . HIS A 1 104 ? -9.888 -5.662 8.713 1.00 95.25 104 HIS A O 1
ATOM 864 N N . LEU A 1 105 ? -8.724 -4.126 7.560 1.00 93.81 105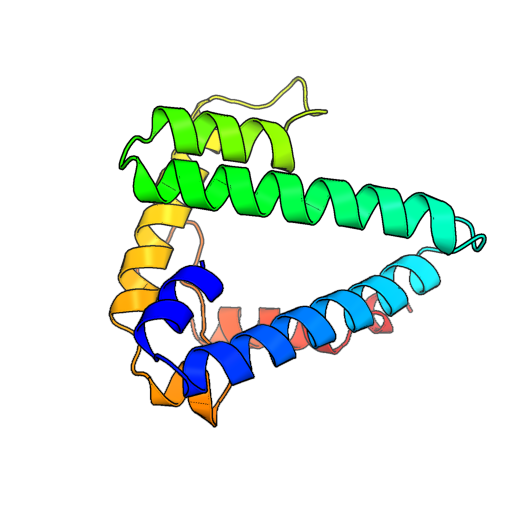 LEU A N 1
ATOM 865 C CA . LEU A 1 105 ? -7.536 -4.185 8.411 1.00 93.81 105 LEU A CA 1
ATOM 866 C C . LEU A 1 105 ? -7.814 -3.613 9.805 1.00 93.81 105 LEU A C 1
ATOM 868 O O . LEU A 1 105 ? -7.260 -4.116 10.776 1.00 93.81 105 LEU A O 1
ATOM 872 N N . GLU A 1 106 ? -8.681 -2.607 9.928 1.00 92.50 106 GLU A N 1
ATOM 873 C CA . GLU A 1 106 ? -9.144 -2.081 11.218 1.00 92.50 106 GLU A CA 1
ATOM 874 C C . GLU A 1 106 ? -9.874 -3.145 12.044 1.00 92.50 106 GLU A C 1
ATOM 876 O O . GLU A 1 106 ? -9.587 -3.307 13.227 1.00 92.50 106 GLU A O 1
ATOM 881 N N . LYS A 1 107 ? -10.730 -3.951 11.406 1.00 92.31 107 LYS A N 1
ATOM 882 C CA . LYS A 1 107 ? -11.449 -5.063 12.056 1.00 92.31 107 LYS A CA 1
ATOM 883 C C . LYS A 1 107 ? -10.574 -6.294 12.325 1.00 92.31 107 LYS A C 1
ATOM 885 O O . LYS A 1 107 ? -11.012 -7.223 13.000 1.00 92.31 107 LYS A O 1
ATOM 890 N N . THR A 1 108 ? -9.358 -6.337 11.785 1.00 92.69 108 THR A N 1
ATOM 891 C CA . THR A 1 108 ? -8.443 -7.469 11.967 1.00 92.69 108 THR A CA 1
ATOM 892 C C . THR A 1 108 ? -7.822 -7.425 13.371 1.00 92.69 108 THR A C 1
ATOM 894 O O . THR A 1 108 ? -7.330 -6.368 13.790 1.00 92.69 108 THR A O 1
ATOM 897 N N . PRO A 1 109 ? -7.803 -8.553 14.106 1.00 92.56 109 PRO A N 1
ATOM 898 C CA . PRO A 1 109 ? -7.316 -8.577 15.478 1.00 92.56 109 PRO A CA 1
ATOM 899 C C . PRO A 1 109 ? -5.803 -8.331 15.557 1.00 92.56 109 PRO A C 1
ATOM 901 O O . PRO A 1 109 ? -5.039 -8.705 14.663 1.00 92.56 109 PRO A O 1
ATOM 904 N N . SER A 1 110 ? -5.370 -7.704 16.651 1.00 91.81 110 SER A N 1
ATOM 905 C CA . SER A 1 110 ? -3.984 -7.270 16.873 1.00 91.81 110 SER A CA 1
ATOM 906 C C . SER A 1 110 ? -2.966 -8.406 16.784 1.00 91.81 110 SER A C 1
ATOM 908 O O . SER A 1 110 ? -1.884 -8.221 16.231 1.00 91.81 110 SER A O 1
ATOM 910 N N . ASN A 1 111 ? -3.319 -9.609 17.245 1.00 91.06 111 ASN A N 1
ATOM 911 C CA . ASN A 1 111 ? -2.441 -10.783 17.199 1.00 91.06 111 ASN A CA 1
ATOM 912 C C . ASN A 1 111 ? -2.025 -11.168 15.766 1.00 91.06 111 ASN A C 1
ATOM 914 O O . ASN A 1 111 ? -0.898 -11.600 15.539 1.00 91.06 111 ASN A O 1
ATOM 918 N N . VAL A 1 112 ? -2.880 -10.943 14.764 1.00 89.44 112 VAL A N 1
ATOM 919 C CA . VAL A 1 112 ? -2.535 -11.204 13.355 1.00 89.44 112 VAL A CA 1
ATOM 920 C C . VAL A 1 112 ? -1.412 -10.276 12.878 1.00 89.44 112 VAL A C 1
ATOM 922 O O . VAL A 1 112 ? -0.558 -10.691 12.094 1.00 89.44 112 VAL A O 1
ATOM 925 N N . PHE A 1 113 ? -1.374 -9.036 13.367 1.00 88.25 113 PHE A N 1
ATOM 926 C CA . PHE A 1 113 ? -0.315 -8.084 13.039 1.00 88.25 113 PHE A CA 1
ATOM 927 C C . PHE A 1 113 ? 0.945 -8.289 13.878 1.00 88.25 113 PHE A C 1
ATOM 929 O O . PHE A 1 113 ? 2.041 -8.258 13.322 1.00 88.25 113 PHE A O 1
ATOM 936 N N . LEU A 1 114 ? 0.790 -8.476 15.190 1.00 89.19 114 LEU A N 1
ATOM 937 C CA . LEU A 1 114 ? 1.905 -8.503 16.137 1.00 89.19 114 LEU A CA 1
ATOM 938 C C . LEU A 1 114 ? 2.599 -9.869 16.205 1.00 89.19 114 LEU A C 1
ATOM 940 O O . LEU A 1 114 ? 3.821 -9.922 16.281 1.00 89.19 114 LEU A O 1
ATOM 944 N N . GLU A 1 115 ? 1.843 -10.968 16.131 1.00 86.38 115 GLU A N 1
ATOM 945 C CA . GLU A 1 115 ? 2.392 -12.326 16.243 1.00 86.38 115 GLU A CA 1
ATOM 946 C C . GLU A 1 115 ? 2.635 -12.944 14.864 1.00 86.38 115 GLU A C 1
ATOM 948 O O . GLU A 1 115 ? 3.735 -13.404 14.565 1.00 86.38 115 GLU A O 1
ATOM 953 N N . SER A 1 116 ? 1.614 -12.948 13.995 1.00 81.19 116 SER A N 1
ATOM 954 C CA . SER A 1 116 ? 1.726 -13.598 12.682 1.00 81.19 116 SER A CA 1
ATOM 955 C C . SER A 1 116 ? 2.468 -12.749 11.647 1.00 81.19 116 SER A C 1
ATOM 957 O O . SER A 1 116 ? 3.013 -13.316 10.698 1.00 81.19 116 SER A O 1
ATOM 959 N N . GLY A 1 117 ? 2.434 -11.416 11.756 1.00 78.31 117 GLY A N 1
ATOM 960 C CA . GLY A 1 117 ? 3.092 -10.488 10.826 1.00 78.31 117 GLY A CA 1
ATOM 961 C C . GLY A 1 117 ? 2.601 -10.541 9.370 1.00 78.31 117 GLY A C 1
ATOM 962 O O . GLY A 1 117 ? 3.209 -9.920 8.497 1.00 78.31 117 GLY A O 1
ATOM 963 N N . ALA A 1 118 ? 1.518 -11.271 9.082 1.00 81.19 118 ALA A N 1
ATOM 964 C CA . ALA A 1 118 ? 1.045 -11.557 7.726 1.00 81.19 118 ALA A CA 1
ATOM 965 C C . ALA A 1 118 ? -0.470 -11.303 7.582 1.00 81.19 118 ALA A C 1
ATOM 967 O O . ALA A 1 118 ? -1.237 -12.242 7.347 1.00 81.19 118 ALA A O 1
ATOM 968 N N . PRO A 1 119 ? -0.928 -10.042 7.713 1.00 88.69 119 PRO A N 1
ATOM 969 C CA . PRO A 1 119 ? -2.328 -9.706 7.489 1.00 88.69 119 PRO A CA 1
ATOM 970 C C . PRO A 1 119 ? -2.713 -9.990 6.032 1.00 88.69 119 PRO A C 1
ATOM 972 O O . PRO A 1 119 ? -2.005 -9.608 5.094 1.00 88.69 119 PRO A O 1
ATOM 975 N N . MET A 1 120 ? -3.843 -10.667 5.836 1.00 91.38 120 MET A N 1
ATOM 976 C CA . MET A 1 120 ? -4.371 -10.944 4.502 1.00 91.38 120 MET A CA 1
ATOM 977 C C . MET A 1 120 ? -5.199 -9.759 4.002 1.00 91.38 120 MET A C 1
ATOM 979 O O . MET A 1 120 ? -5.820 -9.045 4.780 1.00 91.38 120 MET A O 1
ATOM 983 N N . PHE A 1 121 ? -5.196 -9.551 2.688 1.00 92.50 121 PHE A N 1
ATOM 984 C CA . PHE A 1 121 ? -5.971 -8.501 2.032 1.00 92.50 121 PHE A CA 1
ATOM 985 C C . PHE A 1 121 ? -7.147 -9.121 1.285 1.00 92.50 121 PHE A C 1
ATOM 987 O O . PHE A 1 121 ? -6.996 -10.176 0.663 1.00 92.50 121 PHE A O 1
ATOM 994 N N . LEU A 1 122 ? -8.286 -8.426 1.270 1.00 94.88 122 LEU A N 1
ATOM 995 C CA . LEU A 1 122 ? -9.429 -8.830 0.447 1.00 94.88 122 LEU A CA 1
ATOM 996 C C . LEU A 1 122 ? -9.074 -8.765 -1.053 1.00 94.88 122 LEU A C 1
ATOM 998 O O . LEU A 1 122 ? -8.216 -7.970 -1.453 1.00 94.88 122 LEU A O 1
ATOM 1002 N N . PRO A 1 123 ? -9.718 -9.555 -1.923 1.00 94.69 123 PRO A N 1
ATOM 1003 C CA . PRO A 1 123 ? -9.542 -9.436 -3.366 1.00 94.69 123 PRO A CA 1
ATOM 1004 C C . PRO A 1 123 ? -9.994 -8.061 -3.890 1.00 94.69 123 PRO A C 1
ATOM 1006 O O . PRO A 1 123 ? -10.759 -7.345 -3.245 1.00 94.69 123 PRO A O 1
ATOM 1009 N N . LEU A 1 124 ? -9.529 -7.663 -5.082 1.00 93.12 124 LEU A N 1
ATOM 1010 C CA . LEU A 1 124 ? -9.816 -6.327 -5.632 1.00 93.12 124 LEU A CA 1
ATOM 1011 C C . LEU A 1 124 ? -11.324 -6.067 -5.752 1.00 93.12 124 LEU A C 1
ATOM 1013 O O . LEU A 1 124 ? -11.819 -5.059 -5.256 1.00 93.12 124 LEU A O 1
ATOM 1017 N N . MET A 1 125 ? -12.040 -7.029 -6.335 1.00 93.31 125 MET A N 1
ATOM 1018 C CA . MET A 1 125 ? -13.458 -6.907 -6.689 1.00 93.31 125 MET A CA 1
ATOM 1019 C C . MET A 1 125 ? -14.414 -7.581 -5.697 1.00 93.31 125 MET A C 1
ATOM 1021 O O . MET A 1 125 ? -15.616 -7.407 -5.828 1.00 93.31 125 MET A O 1
ATOM 1025 N N . GLN A 1 126 ? -13.905 -8.372 -4.749 1.00 93.50 126 GLN A N 1
ATOM 1026 C CA . GLN A 1 126 ? -14.722 -9.158 -3.816 1.00 93.50 126 GLN A CA 1
ATOM 1027 C C . GLN A 1 126 ? -14.588 -8.612 -2.396 1.00 93.50 126 GLN A C 1
ATOM 1029 O O . GLN A 1 126 ? -13.530 -8.088 -2.038 1.00 93.50 126 GLN A O 1
ATOM 1034 N N . ASP A 1 127 ? -15.636 -8.761 -1.594 1.00 91.44 127 ASP A N 1
ATOM 1035 C CA . ASP A 1 127 ? -15.674 -8.258 -0.214 1.00 91.44 127 ASP A CA 1
ATOM 1036 C C . ASP A 1 127 ? -15.345 -9.337 0.824 1.00 91.44 127 ASP A C 1
ATOM 1038 O O . ASP A 1 127 ? -15.061 -9.028 1.980 1.00 91.44 127 ASP A O 1
ATOM 1042 N N . GLU A 1 128 ? -15.305 -10.600 0.400 1.00 92.31 128 GLU A N 1
ATOM 1043 C CA . GLU A 1 128 ? -14.961 -11.736 1.248 1.00 92.31 128 GLU A CA 1
ATOM 1044 C C . GLU A 1 128 ? -13.487 -12.122 1.125 1.00 92.31 128 GLU A C 1
ATOM 1046 O O . GLU A 1 128 ? -12.840 -11.945 0.087 1.00 92.31 128 GLU A O 1
ATOM 1051 N N . LEU A 1 129 ? -12.942 -12.661 2.216 1.00 91.69 129 LEU A N 1
ATOM 1052 C CA . LEU A 1 129 ? -11.564 -13.118 2.257 1.00 91.69 129 LEU A CA 1
ATOM 1053 C C . LEU A 1 129 ? -11.418 -14.446 1.507 1.00 91.69 129 LEU A C 1
ATOM 1055 O O . LEU A 1 129 ? -11.859 -15.491 1.979 1.00 91.69 129 LEU A O 1
ATOM 1059 N N . ASP A 1 130 ? -10.683 -14.422 0.399 1.00 93.50 130 ASP A N 1
ATOM 1060 C CA . ASP A 1 130 ? -10.192 -15.637 -0.248 1.00 93.50 130 ASP A CA 1
ATOM 1061 C C . ASP A 1 130 ? -8.826 -16.029 0.340 1.00 93.50 130 ASP A C 1
ATOM 1063 O O . ASP A 1 130 ? -7.763 -15.548 -0.072 1.00 93.50 130 ASP A O 1
ATOM 1067 N N . ALA A 1 131 ? -8.857 -16.926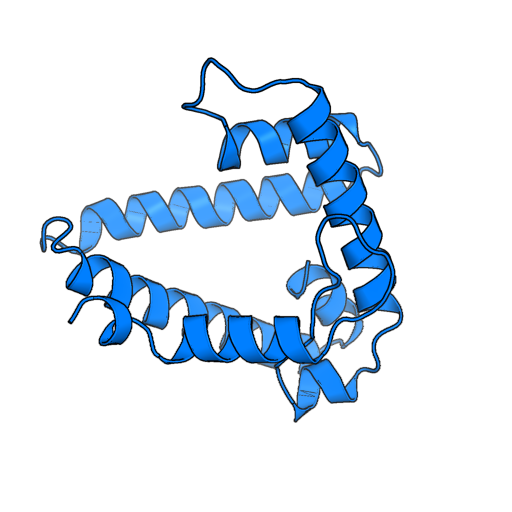 1.328 1.00 89.88 131 ALA A N 1
ATOM 1068 C CA . ALA A 1 131 ? -7.653 -17.416 1.993 1.00 89.88 131 ALA A CA 1
ATOM 1069 C C . ALA A 1 131 ? -6.727 -18.212 1.054 1.00 89.88 131 ALA A C 1
ATOM 1071 O O . ALA A 1 131 ? -5.512 -18.236 1.269 1.00 89.88 131 ALA A O 1
ATOM 1072 N N . SER A 1 132 ? -7.272 -18.860 0.018 1.00 92.50 132 SER A N 1
ATOM 1073 C CA . SER A 1 132 ? -6.474 -19.602 -0.962 1.00 92.50 132 SER A CA 1
ATOM 1074 C C . SER A 1 132 ? -5.652 -18.628 -1.802 1.00 92.50 132 SER A C 1
ATOM 1076 O O . SER A 1 132 ? -4.421 -18.731 -1.864 1.00 92.50 132 SER A O 1
ATOM 1078 N N . LEU A 1 133 ? -6.315 -17.606 -2.348 1.00 90.94 133 LEU A N 1
ATOM 1079 C CA . LEU A 1 133 ? -5.667 -16.553 -3.124 1.00 90.94 133 LEU A CA 1
ATOM 1080 C C . LEU A 1 133 ? -4.640 -15.780 -2.288 1.00 90.94 133 LEU A C 1
ATOM 1082 O O . LEU A 1 133 ? -3.537 -15.495 -2.765 1.00 90.94 133 LEU A O 1
ATOM 1086 N N . ALA A 1 134 ? -4.966 -15.456 -1.035 1.00 89.69 134 ALA A N 1
ATOM 1087 C CA . ALA A 1 134 ? -4.048 -14.763 -0.135 1.00 89.69 134 ALA A CA 1
ATOM 1088 C C . ALA A 1 134 ? -2.766 -15.579 0.114 1.00 89.69 134 ALA A C 1
ATOM 1090 O O . ALA A 1 134 ? -1.660 -15.047 -0.012 1.00 89.69 134 ALA A O 1
ATOM 1091 N N . LYS A 1 135 ? -2.892 -16.888 0.378 1.00 90.31 135 LYS A N 1
ATOM 1092 C CA . LYS A 1 135 ? -1.741 -17.793 0.543 1.00 90.31 135 LYS A CA 1
ATOM 1093 C C . LYS A 1 135 ? -0.922 -17.927 -0.737 1.00 90.31 135 LYS A C 1
ATOM 1095 O O . LYS A 1 135 ? 0.307 -17.923 -0.676 1.00 90.31 135 LYS A O 1
ATOM 1100 N N . GLN A 1 136 ? -1.576 -18.005 -1.896 1.00 90.00 136 GLN A N 1
ATOM 1101 C CA . GLN A 1 136 ? -0.891 -18.057 -3.187 1.00 90.00 136 GLN A CA 1
ATOM 1102 C C . GLN A 1 136 ? -0.053 -16.795 -3.428 1.00 90.00 136 GLN A C 1
ATOM 1104 O O . GLN A 1 136 ? 1.105 -16.895 -3.833 1.00 90.00 136 GLN A O 1
ATOM 1109 N N . ARG A 1 137 ? -0.605 -15.612 -3.131 1.00 87.50 137 ARG A N 1
ATOM 1110 C CA . ARG A 1 137 ? 0.110 -14.330 -3.238 1.00 87.50 137 ARG A CA 1
ATOM 1111 C C . ARG A 1 137 ? 1.287 -14.249 -2.275 1.00 87.50 137 ARG A C 1
ATOM 1113 O O . ARG A 1 137 ? 2.370 -13.841 -2.683 1.00 87.50 137 ARG A O 1
ATOM 1120 N N . LEU A 1 138 ? 1.096 -14.675 -1.027 1.00 86.94 138 LEU A N 1
ATOM 1121 C CA . LEU A 1 138 ? 2.172 -14.710 -0.039 1.00 86.94 138 LEU A CA 1
ATOM 1122 C C . LEU A 1 138 ? 3.321 -15.606 -0.514 1.00 86.94 138 LEU A C 1
ATOM 1124 O O . LEU A 1 138 ? 4.473 -15.178 -0.519 1.00 86.94 138 LEU A O 1
ATOM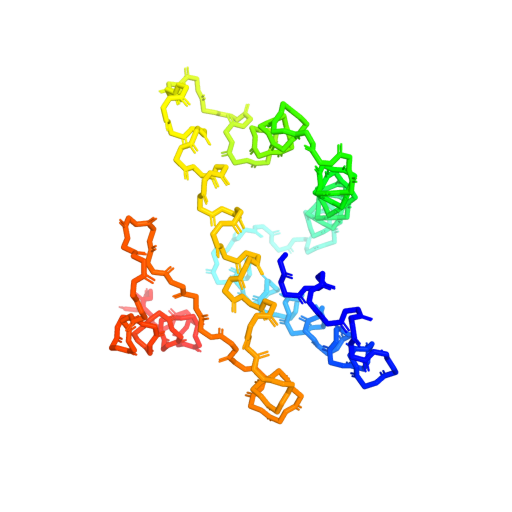 1128 N N . ARG A 1 139 ? 3.000 -16.815 -0.989 1.00 87.62 139 ARG A N 1
ATOM 1129 C CA . ARG A 1 139 ? 3.985 -17.731 -1.570 1.00 87.62 139 ARG A CA 1
ATOM 1130 C C . ARG A 1 139 ? 4.712 -17.080 -2.742 1.00 87.62 139 ARG A C 1
ATOM 1132 O O . ARG A 1 139 ? 5.933 -17.100 -2.763 1.00 87.62 139 ARG A O 1
ATOM 1139 N N . TYR A 1 140 ? 3.981 -16.455 -3.667 1.00 85.38 140 TYR A N 1
ATOM 1140 C CA . TYR A 1 140 ? 4.579 -15.763 -4.808 1.00 85.38 140 TYR A CA 1
ATOM 1141 C C . TYR A 1 140 ? 5.593 -14.692 -4.376 1.00 85.38 140 TYR A C 1
ATOM 1143 O O . TYR A 1 140 ? 6.691 -14.637 -4.931 1.00 85.38 140 TYR A O 1
ATOM 1151 N N . CYS A 1 141 ? 5.252 -13.878 -3.373 1.00 82.44 141 CYS A N 1
ATOM 1152 C CA . CYS A 1 141 ? 6.140 -12.841 -2.851 1.00 82.44 141 CYS A CA 1
ATOM 1153 C C . CYS A 1 141 ? 7.410 -13.417 -2.212 1.00 82.44 141 CYS A C 1
ATOM 1155 O O . CYS A 1 141 ? 8.490 -12.888 -2.474 1.00 82.44 141 CYS A O 1
ATOM 1157 N N . LEU A 1 142 ? 7.280 -14.486 -1.415 1.00 83.38 142 LEU A N 1
ATOM 1158 C CA . LEU A 1 142 ? 8.382 -15.086 -0.653 1.00 83.38 142 LEU A CA 1
ATOM 1159 C C . LEU A 1 142 ? 9.317 -15.952 -1.502 1.00 83.38 142 LEU A C 1
ATOM 1161 O O . LEU A 1 142 ? 10.497 -16.046 -1.187 1.00 83.38 142 LEU A O 1
ATOM 1165 N N . THR A 1 143 ? 8.825 -16.566 -2.579 1.00 84.38 143 THR A N 1
ATOM 1166 C CA . THR A 1 143 ? 9.655 -17.391 -3.473 1.00 84.38 143 THR A CA 1
ATOM 1167 C C . THR A 1 143 ? 10.259 -16.586 -4.626 1.00 84.38 143 THR A C 1
ATOM 1169 O O . THR A 1 143 ? 10.784 -17.153 -5.577 1.00 84.38 143 THR A O 1
ATOM 1172 N N . PHE A 1 144 ? 10.197 -15.252 -4.607 1.00 74.44 144 PHE A N 1
ATOM 1173 C CA . PHE A 1 144 ? 10.953 -14.444 -5.566 1.00 74.44 144 PHE A CA 1
ATOM 1174 C C . PHE A 1 144 ? 12.465 -14.549 -5.264 1.00 74.44 144 PHE A C 1
ATOM 1176 O O . PHE A 1 144 ? 12.839 -14.428 -4.100 1.00 74.44 144 PHE A O 1
ATOM 1183 N N . PRO A 1 145 ? 13.368 -14.711 -6.258 1.00 70.75 145 PRO A N 1
ATOM 1184 C CA . PRO A 1 145 ? 13.177 -14.652 -7.711 1.00 70.75 145 PRO A CA 1
ATOM 1185 C C . PRO A 1 145 ? 13.001 -16.024 -8.383 1.00 70.75 145 PRO A C 1
ATOM 1187 O O . PRO A 1 145 ? 13.197 -16.118 -9.589 1.00 70.75 145 PRO A O 1
ATOM 1190 N N . GLU A 1 146 ? 12.686 -17.095 -7.653 1.00 69.81 146 GLU A N 1
ATOM 1191 C CA . GLU A 1 146 ? 12.686 -18.471 -8.181 1.00 69.81 146 GLU A CA 1
ATOM 1192 C C . GLU A 1 146 ? 11.774 -18.650 -9.404 1.00 69.81 146 GLU A C 1
ATOM 1194 O O . GLU A 1 146 ? 12.085 -19.457 -10.269 1.00 69.81 146 GLU A O 1
ATOM 1199 N N . HIS A 1 147 ? 10.730 -17.823 -9.533 1.00 61.84 147 HIS A N 1
ATOM 1200 C CA . HIS A 1 147 ? 9.835 -17.767 -10.700 1.00 61.84 147 HIS A CA 1
ATOM 1201 C C . HIS A 1 147 ? 10.495 -17.311 -12.015 1.00 61.84 147 HIS A C 1
ATOM 1203 O O . HIS A 1 147 ? 9.867 -17.412 -13.061 1.00 61.84 147 HIS A O 1
ATOM 1209 N N . TYR A 1 148 ? 11.706 -16.740 -11.972 1.00 56.94 148 TYR A N 1
ATOM 1210 C CA . TYR A 1 148 ? 12.454 -16.279 -13.155 1.00 56.94 148 TYR A CA 1
ATOM 1211 C C . TYR A 1 148 ? 13.417 -17.333 -13.727 1.00 56.94 148 TYR A C 1
ATOM 1213 O O . TYR A 1 148 ? 14.130 -17.030 -14.687 1.00 56.94 148 TYR A O 1
ATOM 1221 N N . LYS A 1 149 ? 13.485 -18.527 -13.127 1.00 52.84 149 LYS A N 1
ATOM 1222 C CA . LYS A 1 149 ? 14.232 -19.677 -13.656 1.00 52.84 149 LYS A CA 1
ATOM 1223 C C . LYS A 1 149 ? 13.334 -20.531 -14.540 1.00 52.84 149 LYS A C 1
ATOM 1225 O O . LYS A 1 149 ? 13.865 -21.019 -15.558 1.00 52.84 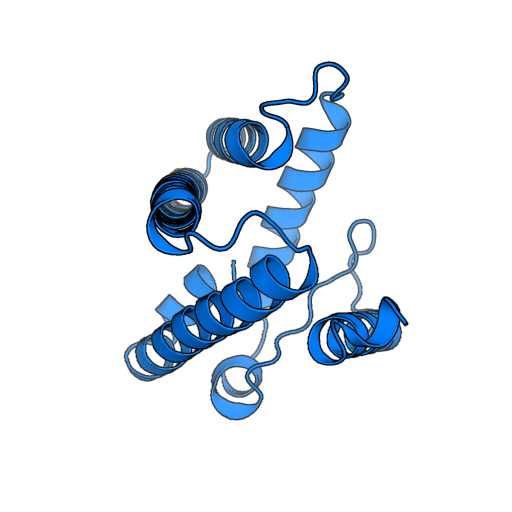149 LYS A O 1
#